Protein AF-A0A946IEV6-F1 (afdb_monomer)

Mean predicted aligned error: 5.27 Å

Structure (mmCIF, N/CA/C/O backbone):
data_AF-A0A946IEV6-F1
#
_entry.id   AF-A0A946IEV6-F1
#
loop_
_atom_site.group_PDB
_atom_site.id
_atom_site.type_symbol
_atom_site.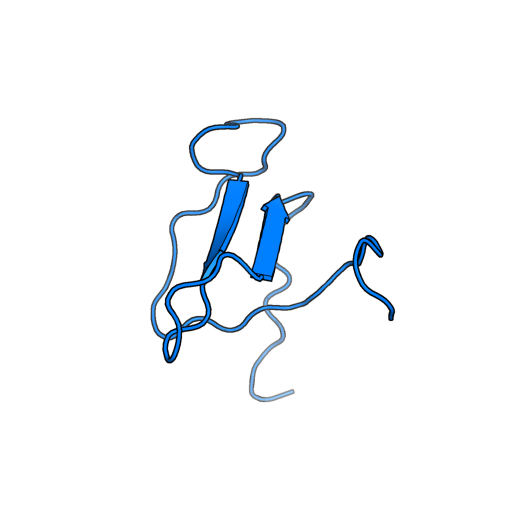label_atom_id
_atom_site.label_alt_id
_atom_site.label_comp_id
_atom_site.label_asym_id
_atom_site.label_entity_id
_atom_site.label_seq_id
_atom_site.pdbx_PDB_ins_code
_atom_site.Cartn_x
_atom_site.Cartn_y
_atom_site.Cartn_z
_atom_site.occupancy
_atom_site.B_iso_or_equiv
_atom_site.auth_seq_id
_atom_site.auth_comp_id
_atom_site.auth_asym_id
_atom_site.auth_atom_id
_atom_site.pdbx_PDB_model_num
ATOM 1 N N . MET A 1 1 ? -9.724 -16.728 0.152 1.00 62.19 1 MET A N 1
ATOM 2 C CA . MET A 1 1 ? -8.366 -16.440 0.660 1.00 62.19 1 MET A CA 1
ATOM 3 C C . MET A 1 1 ? -8.373 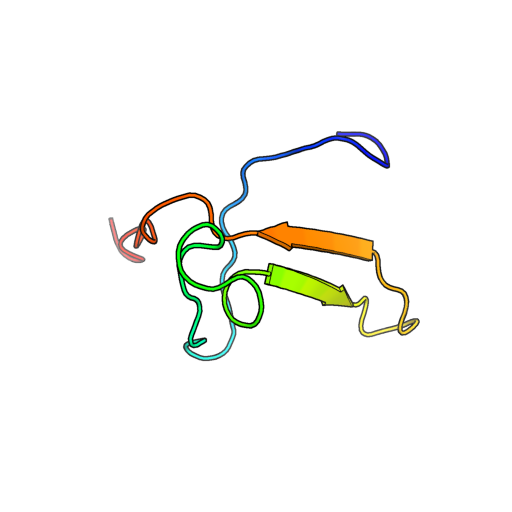-16.637 2.162 1.00 62.19 1 MET A C 1
ATOM 5 O O . MET A 1 1 ? -9.426 -16.477 2.772 1.00 62.19 1 MET A O 1
ATOM 9 N N . ARG A 1 2 ? -7.245 -17.045 2.731 1.00 86.25 2 ARG A N 1
ATOM 10 C CA . ARG A 1 2 ? -7.010 -17.208 4.168 1.00 86.25 2 ARG A CA 1
ATOM 11 C C . ARG A 1 2 ? -6.022 -16.143 4.649 1.00 86.25 2 ARG A C 1
ATOM 13 O O . ARG A 1 2 ? -5.399 -15.453 3.844 1.00 86.25 2 ARG A O 1
ATOM 20 N N . LEU A 1 3 ? -5.891 -16.010 5.968 1.00 84.12 3 LEU A N 1
ATOM 21 C CA . LEU A 1 3 ? -4.864 -15.165 6.574 1.00 84.12 3 LEU A CA 1
ATOM 22 C C . LEU A 1 3 ? -3.482 -15.545 6.015 1.00 84.12 3 LEU A C 1
ATOM 24 O O . LEU A 1 3 ? -3.172 -16.730 5.908 1.00 84.12 3 LEU A O 1
ATOM 28 N N . ASN A 1 4 ? -2.673 -14.535 5.694 1.00 87.69 4 ASN A N 1
ATOM 29 C CA . ASN A 1 4 ? -1.336 -14.647 5.093 1.00 87.69 4 ASN A CA 1
ATOM 30 C C . ASN A 1 4 ? -1.281 -15.077 3.615 1.00 87.69 4 ASN A C 1
ATOM 32 O O . ASN A 1 4 ? -0.181 -15.210 3.077 1.00 87.69 4 ASN A O 1
ATOM 36 N N . ASP A 1 5 ? -2.417 -15.243 2.929 1.00 93.62 5 ASP A N 1
ATOM 37 C CA . ASP A 1 5 ? -2.395 -15.418 1.474 1.00 93.62 5 ASP A CA 1
ATOM 38 C C . ASP A 1 5 ? -1.890 -14.142 0.779 1.00 93.62 5 ASP A C 1
ATOM 40 O O . ASP A 1 5 ? -2.229 -13.018 1.154 1.00 93.62 5 ASP A O 1
ATOM 44 N N . ILE A 1 6 ? -1.121 -14.319 -0.298 1.00 93.00 6 ILE A N 1
ATOM 45 C CA . ILE A 1 6 ? -0.672 -13.219 -1.158 1.00 93.00 6 ILE A CA 1
ATOM 46 C C . ILE A 1 6 ? -1.615 -13.107 -2.355 1.00 93.00 6 ILE A C 1
ATOM 48 O O . ILE A 1 6 ? -1.840 -14.071 -3.086 1.00 93.00 6 ILE A O 1
ATOM 52 N N . ALA A 1 7 ? -2.127 -11.900 -2.587 1.00 92.12 7 ALA A N 1
ATOM 53 C CA . ALA A 1 7 ? -3.117 -11.608 -3.617 1.00 92.12 7 ALA A CA 1
ATOM 54 C C . ALA A 1 7 ? -2.667 -10.482 -4.552 1.00 92.12 7 ALA A C 1
ATOM 56 O O . ALA A 1 7 ? -1.886 -9.609 -4.171 1.00 92.12 7 ALA A O 1
ATOM 57 N N . ARG A 1 8 ? -3.237 -10.441 -5.763 1.00 92.00 8 ARG A N 1
ATOM 58 C CA . ARG A 1 8 ? -3.329 -9.200 -6.544 1.00 92.00 8 ARG A CA 1
ATOM 59 C C . ARG A 1 8 ? -4.743 -8.659 -6.389 1.00 92.00 8 ARG A C 1
ATOM 61 O O . ARG A 1 8 ? -5.695 -9.377 -6.665 1.00 92.00 8 ARG A O 1
ATOM 68 N N . VAL A 1 9 ? -4.852 -7.404 -5.976 1.00 90.81 9 VAL A N 1
ATOM 69 C CA . VAL A 1 9 ? -6.131 -6.734 -5.723 1.00 90.81 9 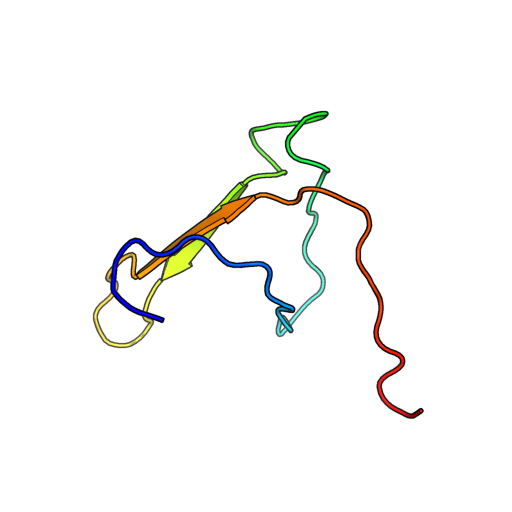VAL A CA 1
ATOM 70 C C . VAL A 1 9 ? -6.196 -5.415 -6.484 1.00 90.81 9 VAL A C 1
ATOM 72 O O . VAL A 1 9 ? -5.158 -4.833 -6.807 1.00 90.81 9 VAL A O 1
ATOM 75 N N . SER A 1 10 ? -7.415 -4.958 -6.764 1.00 89.88 10 SER A N 1
ATOM 76 C CA . SER A 1 10 ? -7.691 -3.574 -7.146 1.00 89.88 10 SER A CA 1
ATOM 77 C C . SER A 1 10 ? -8.235 -2.850 -5.918 1.00 89.88 10 SER A C 1
ATOM 79 O O . SER A 1 10 ? -9.086 -3.400 -5.222 1.00 89.88 10 SER A O 1
ATOM 81 N N . LEU A 1 11 ? -7.724 -1.655 -5.633 1.00 90.56 11 LEU A N 1
ATOM 82 C CA . LEU A 1 11 ? -8.149 -0.835 -4.500 1.00 90.56 11 LEU A CA 1
ATOM 83 C C . LEU A 1 11 ? -8.66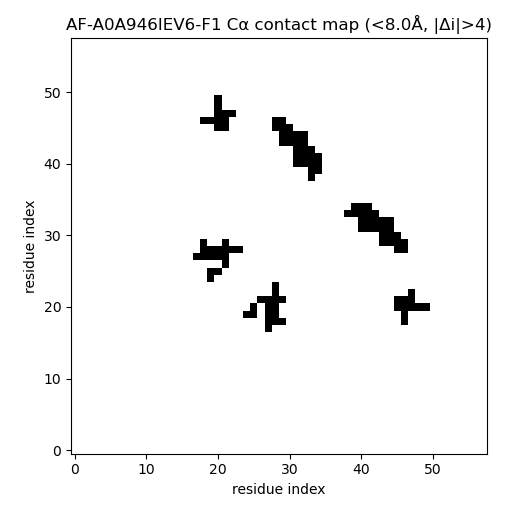4 0.499 -5.030 1.00 90.56 11 LEU A C 1
ATOM 85 O O . LEU A 1 11 ? -7.983 1.153 -5.818 1.00 90.56 11 LEU A O 1
ATOM 89 N N . GLN A 1 12 ? -9.844 0.900 -4.569 1.00 91.00 12 GLN A N 1
ATOM 90 C CA . GLN A 1 12 ? -10.383 2.234 -4.790 1.00 91.00 12 GLN A CA 1
ATOM 91 C C . GLN A 1 12 ? -10.149 3.066 -3.532 1.00 91.00 12 GLN A C 1
ATOM 93 O O . GLN A 1 12 ? -10.439 2.622 -2.423 1.00 91.00 12 GLN A O 1
ATOM 98 N N . THR A 1 13 ? -9.612 4.267 -3.706 1.00 91.88 13 THR A N 1
ATOM 99 C CA . THR A 1 13 ? -9.314 5.191 -2.611 1.00 91.88 13 THR A CA 1
ATOM 100 C C . THR A 1 13 ? -10.246 6.393 -2.683 1.00 91.88 13 THR A C 1
ATOM 102 O O . THR A 1 13 ? -10.698 6.774 -3.762 1.00 91.88 13 THR A O 1
ATOM 105 N N . SER A 1 14 ? -10.544 6.998 -1.533 1.00 93.19 14 SER A N 1
ATOM 106 C CA . SER A 1 14 ? -11.405 8.188 -1.449 1.00 93.19 14 SER A CA 1
ATOM 107 C C . SER A 1 14 ? -10.795 9.415 -2.133 1.00 93.19 14 SER A C 1
ATOM 109 O O . SER A 1 14 ? -11.518 10.285 -2.609 1.00 93.19 14 SER A O 1
ATOM 111 N N . ALA A 1 15 ? -9.465 9.467 -2.208 1.00 92.69 15 ALA A N 1
ATOM 112 C CA . ALA A 1 15 ? -8.704 10.494 -2.900 1.00 92.69 15 ALA A CA 1
ATOM 113 C C . ALA A 1 15 ? -7.512 9.874 -3.651 1.00 92.69 15 ALA A C 1
ATOM 115 O O . ALA A 1 15 ? -7.071 8.770 -3.302 1.00 92.69 15 ALA A O 1
ATOM 116 N N . PRO A 1 16 ? -6.959 10.561 -4.666 1.00 90.62 16 PRO A N 1
ATOM 117 C CA . PRO A 1 16 ? -5.739 10.124 -5.335 1.00 90.62 16 PRO A CA 1
ATOM 118 C C . PRO A 1 16 ? -4.572 9.975 -4.351 1.00 90.62 16 PRO A C 1
ATOM 120 O O . PRO A 1 16 ? -4.326 10.859 -3.533 1.00 90.62 16 PRO A O 1
ATOM 123 N N . LEU A 1 17 ? -3.824 8.874 -4.461 1.00 89.75 17 LEU A N 1
ATOM 124 C CA . LEU A 1 17 ? -2.627 8.625 -3.658 1.00 89.75 17 LEU A CA 1
ATOM 125 C C . LEU A 1 17 ? -1.370 8.668 -4.526 1.00 89.75 17 LEU A C 1
ATOM 127 O O . LEU A 1 17 ? -1.323 8.089 -5.614 1.00 89.75 17 LEU A O 1
ATOM 131 N N . HIS A 1 18 ? -0.317 9.300 -4.010 1.00 90.00 18 HIS A N 1
ATOM 132 C CA . HIS A 1 18 ? 1.012 9.203 -4.604 1.00 90.00 18 HIS A CA 1
ATOM 133 C C . HIS A 1 18 ? 1.599 7.823 -4.289 1.00 90.00 18 HIS A C 1
ATOM 135 O O . HIS A 1 18 ? 2.010 7.563 -3.161 1.00 90.00 18 HIS A O 1
ATOM 141 N N . LEU A 1 19 ? 1.621 6.932 -5.285 1.00 92.12 19 LEU A N 1
ATOM 142 C CA . LEU A 1 19 ? 2.125 5.567 -5.124 1.00 92.12 19 LEU A CA 1
ATOM 143 C C . LEU A 1 19 ? 3.106 5.209 -6.248 1.00 92.12 19 LEU A C 1
ATOM 145 O O . LEU A 1 19 ? 2.722 5.043 -7.414 1.00 92.12 19 LEU A O 1
ATOM 149 N N . ASP A 1 20 ? 4.382 5.052 -5.901 1.00 93.25 20 ASP A N 1
ATOM 150 C CA . ASP A 1 20 ? 5.437 4.659 -6.839 1.00 93.25 20 ASP A CA 1
ATOM 151 C C . ASP A 1 20 ? 5.525 3.139 -6.978 1.00 93.25 20 ASP A C 1
ATOM 153 O O . ASP A 1 20 ? 5.114 2.395 -6.095 1.00 93.25 20 ASP A O 1
ATOM 157 N N . ARG A 1 21 ? 6.073 2.627 -8.091 1.00 94.50 21 ARG A N 1
ATOM 158 C CA . ARG A 1 21 ? 6.387 1.189 -8.169 1.00 94.50 21 ARG A CA 1
ATOM 159 C C . ARG A 1 21 ? 7.394 0.862 -7.060 1.00 94.50 21 ARG A C 1
ATOM 161 O O . ARG A 1 21 ? 8.458 1.477 -7.013 1.00 94.50 21 ARG A O 1
ATOM 168 N N . TYR A 1 22 ? 7.116 -0.157 -6.250 1.00 95.44 22 TYR A N 1
ATOM 169 C CA . TYR A 1 22 ? 7.936 -0.531 -5.089 1.00 95.44 22 TYR A CA 1
ATOM 170 C C . TYR A 1 22 ? 9.410 -0.774 -5.437 1.00 95.44 22 TYR A C 1
ATOM 172 O O . TYR A 1 22 ? 10.312 -0.406 -4.690 1.00 95.44 22 TYR A O 1
ATOM 180 N N . ARG A 1 23 ? 9.676 -1.355 -6.617 1.00 95.38 23 ARG A N 1
ATOM 181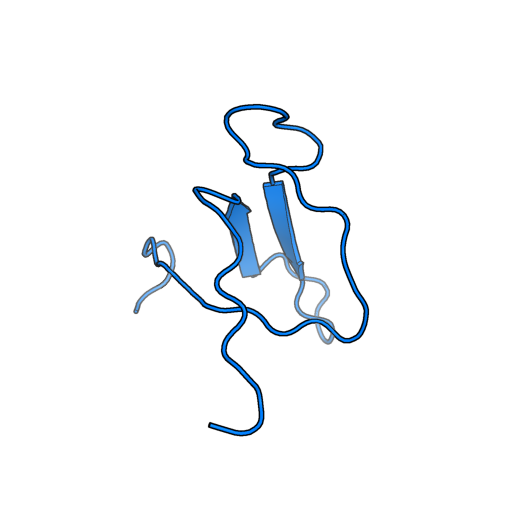 C CA . ARG A 1 23 ? 11.047 -1.584 -7.106 1.00 95.38 23 ARG A CA 1
ATOM 182 C C . ARG A 1 23 ? 11.825 -0.292 -7.387 1.00 95.38 23 ARG A C 1
ATOM 184 O O . ARG A 1 23 ? 13.047 -0.353 -7.389 1.00 95.38 23 ARG A O 1
ATOM 191 N N . ARG A 1 24 ? 11.143 0.830 -7.653 1.00 96.00 24 ARG A N 1
ATOM 192 C CA . ARG A 1 24 ? 11.756 2.145 -7.909 1.00 96.00 24 ARG A CA 1
ATOM 193 C C . ARG A 1 24 ? 11.925 2.936 -6.615 1.00 96.00 24 ARG A C 1
ATOM 195 O O . ARG A 1 24 ? 12.999 3.469 -6.376 1.00 96.00 24 ARG A O 1
ATOM 202 N N . ASN A 1 25 ? 10.879 3.005 -5.795 1.00 96.19 25 ASN A N 1
ATOM 203 C CA . ASN A 1 25 ? 10.925 3.654 -4.491 1.00 96.19 25 ASN A CA 1
ATOM 204 C C . ASN A 1 25 ? 10.150 2.809 -3.478 1.00 96.19 25 ASN A C 1
ATOM 206 O O . ASN A 1 25 ? 8.934 2.653 -3.584 1.00 96.19 25 ASN A O 1
ATOM 210 N N . ARG A 1 26 ? 10.864 2.238 -2.503 1.00 94.75 26 ARG A N 1
ATOM 211 C CA . ARG A 1 26 ? 10.257 1.385 -1.474 1.00 94.75 26 ARG A CA 1
ATOM 212 C C . ARG A 1 26 ? 9.426 2.192 -0.482 1.00 94.75 26 ARG A C 1
ATOM 214 O O . ARG A 1 26 ? 8.401 1.690 -0.050 1.00 94.75 26 ARG A O 1
ATOM 221 N N . ALA A 1 27 ? 9.838 3.423 -0.167 1.00 95.75 27 ALA A N 1
ATOM 222 C CA . ALA A 1 27 ? 9.167 4.255 0.830 1.00 95.75 27 ALA A CA 1
ATOM 223 C C . ALA A 1 27 ? 7.759 4.670 0.379 1.00 95.75 27 ALA A C 1
ATOM 225 O O . ALA A 1 27 ? 6.816 4.598 1.156 1.00 95.75 27 ALA A O 1
ATOM 226 N N . THR A 1 28 ? 7.602 5.041 -0.893 1.00 95.38 28 THR A N 1
ATOM 227 C CA . THR A 1 28 ? 6.323 5.482 -1.481 1.00 95.38 28 THR A CA 1
ATOM 228 C C . THR A 1 28 ? 5.612 4.388 -2.281 1.00 95.38 28 THR A C 1
ATOM 230 O O . THR A 1 28 ? 4.573 4.635 -2.888 1.00 95.38 28 THR A O 1
ATOM 233 N N . GLY A 1 29 ? 6.179 3.181 -2.343 1.00 95.12 29 GLY A N 1
ATOM 234 C CA . GLY A 1 29 ? 5.627 2.061 -3.108 1.00 95.12 29 GLY A CA 1
ATOM 235 C C . GLY A 1 29 ? 5.069 0.922 -2.263 1.00 95.12 29 GLY A C 1
ATOM 236 O O . GLY A 1 29 ? 4.589 -0.062 -2.832 1.00 95.12 29 GLY A O 1
ATOM 237 N N . SER A 1 30 ? 5.142 1.030 -0.936 1.00 96.25 30 SER A N 1
ATOM 238 C CA . SER A 1 30 ? 4.489 0.133 0.019 1.00 96.25 30 SER A CA 1
ATOM 239 C C . SER A 1 30 ? 3.4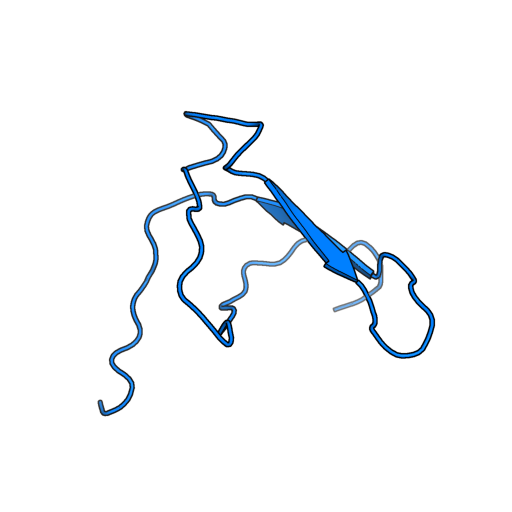28 0.864 0.827 1.00 96.25 30 SER A C 1
ATOM 241 O O . SER A 1 30 ? 3.536 2.066 1.050 1.00 96.25 30 SER A O 1
ATOM 243 N N . PHE A 1 31 ? 2.435 0.125 1.302 1.00 95.94 31 PHE A N 1
ATOM 244 C CA . PHE A 1 31 ? 1.382 0.628 2.176 1.00 95.94 31 PHE A CA 1
ATOM 245 C C . PHE A 1 31 ? 0.899 -0.482 3.115 1.00 95.94 31 PHE A C 1
ATOM 247 O O . PHE A 1 31 ? 1.180 -1.663 2.895 1.00 95.94 31 PHE A O 1
ATOM 254 N N . ILE A 1 32 ? 0.152 -0.099 4.146 1.00 95.81 32 ILE A N 1
ATOM 255 C CA . ILE A 1 32 ? -0.594 -1.014 5.014 1.00 95.81 32 ILE A CA 1
ATOM 256 C C . ILE A 1 32 ? -2.082 -0.680 4.937 1.00 95.81 32 ILE A C 1
ATOM 258 O O . ILE A 1 32 ? -2.446 0.457 4.642 1.00 95.81 32 ILE A O 1
ATOM 262 N N . LEU A 1 33 ? -2.931 -1.672 5.186 1.00 95.12 33 LEU A N 1
ATOM 263 C CA . LEU A 1 33 ? -4.358 -1.462 5.403 1.00 95.12 33 LEU A CA 1
ATOM 264 C C . LEU A 1 33 ? -4.630 -1.539 6.900 1.00 95.12 33 LEU A C 1
ATOM 266 O O . LEU A 1 33 ? -4.206 -2.493 7.558 1.00 95.12 33 LEU A O 1
ATOM 270 N N . ILE A 1 34 ? -5.322 -0.529 7.412 1.00 96.00 34 ILE A N 1
ATOM 271 C CA . ILE A 1 34 ? -5.713 -0.425 8.814 1.00 96.00 34 ILE A CA 1
ATOM 272 C C . ILE A 1 34 ? -7.229 -0.565 8.876 1.00 96.00 34 ILE A C 1
ATOM 274 O O . ILE A 1 34 ? -7.937 0.103 8.126 1.00 96.00 34 ILE A O 1
ATOM 278 N N . ASP A 1 35 ? -7.709 -1.441 9.752 1.00 95.06 35 ASP A N 1
ATOM 279 C CA . ASP A 1 35 ? -9.121 -1.498 10.115 1.00 95.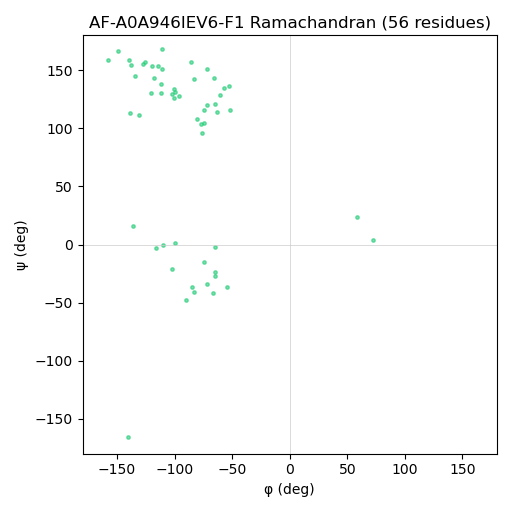06 35 ASP A CA 1
ATOM 280 C C . ASP A 1 35 ? -9.462 -0.278 10.976 1.00 95.06 35 ASP A C 1
ATOM 282 O O . ASP A 1 35 ? -8.881 -0.074 12.039 1.00 95.06 35 ASP A O 1
ATOM 286 N N . GLU A 1 36 ? -10.394 0.538 10.509 1.00 94.62 36 GLU A N 1
ATOM 287 C CA . GLU A 1 36 ? -10.775 1.805 11.135 1.00 94.62 36 GLU A CA 1
ATOM 288 C C . GLU A 1 36 ? -11.625 1.656 12.412 1.00 94.62 36 GLU A C 1
ATOM 290 O O . GLU A 1 36 ? -11.719 2.603 13.190 1.00 94.62 36 GLU A O 1
ATOM 295 N N . GLN A 1 37 ? -12.197 0.477 12.687 1.00 96.62 37 GLN A N 1
ATOM 296 C CA . GLN A 1 37 ? -12.954 0.225 13.920 1.00 96.62 37 GLN A CA 1
ATOM 297 C C . GLN A 1 37 ? -12.039 -0.150 15.088 1.00 96.62 37 GLN A C 1
ATOM 299 O O . GLN A 1 37 ? -12.263 0.287 16.217 1.00 96.62 37 GLN A O 1
ATOM 304 N N . VAL A 1 38 ? -11.017 -0.972 14.825 1.00 96.69 38 VAL A N 1
ATOM 305 C CA . VAL A 1 38 ? -10.134 -1.533 15.869 1.00 96.69 38 VAL A CA 1
ATOM 306 C C . VAL A 1 38 ? -8.675 -1.078 15.773 1.00 96.69 38 VAL A C 1
ATOM 308 O O . VAL A 1 38 ? -7.873 -1.431 16.633 1.00 96.69 38 VAL A O 1
ATOM 311 N N . ASN A 1 39 ? -8.315 -0.288 14.758 1.00 94.75 39 ASN A N 1
ATOM 312 C CA . ASN A 1 39 ? -6.956 0.198 14.471 1.00 94.75 39 ASN A CA 1
ATOM 313 C C . ASN A 1 39 ? -5.904 -0.905 14.262 1.00 94.75 39 ASN A C 1
ATOM 315 O O . ASN A 1 39 ? -4.702 -0.675 14.411 1.00 94.75 39 ASN A O 1
ATOM 319 N N . ASN A 1 40 ? -6.335 -2.106 13.876 1.00 95.75 40 ASN A N 1
ATOM 320 C CA . ASN A 1 40 ? -5.420 -3.201 13.577 1.00 95.75 40 ASN A CA 1
ATOM 321 C C . ASN A 1 40 ? -4.885 -3.095 12.151 1.00 95.75 40 ASN A C 1
ATOM 323 O O . ASN A 1 40 ? -5.618 -2.792 11.211 1.00 95.75 40 ASN A O 1
ATOM 327 N N . THR A 1 41 ? -3.609 -3.434 11.972 1.00 95.12 41 THR A N 1
ATOM 328 C CA . THR A 1 41 ? -3.055 -3.666 10.634 1.00 95.12 41 THR A CA 1
ATOM 329 C C . THR A 1 41 ? -3.565 -5.005 10.114 1.00 95.12 41 THR A C 1
ATOM 331 O O . THR A 1 41 ? -3.249 -6.049 10.681 1.00 95.12 41 THR A O 1
ATOM 334 N N . VAL A 1 42 ? -4.340 -4.980 9.031 1.00 94.81 42 VAL A N 1
ATOM 335 C CA . VAL A 1 42 ? -4.974 -6.182 8.459 1.00 94.81 42 VAL A CA 1
ATOM 336 C C . VAL A 1 42 ? -4.256 -6.709 7.220 1.00 94.81 42 VAL A C 1
ATOM 338 O O . VAL A 1 42 ? -4.403 -7.878 6.873 1.00 94.81 42 VAL A O 1
ATOM 341 N N . ALA A 1 43 ? -3.461 -5.870 6.551 1.00 95.31 43 ALA A N 1
ATOM 342 C CA . ALA A 1 43 ? -2.668 -6.275 5.396 1.00 95.31 43 ALA A CA 1
ATOM 343 C C . ALA A 1 43 ? -1.476 -5.342 5.159 1.00 95.31 43 ALA A C 1
ATOM 345 O O . ALA A 1 43 ? -1.494 -4.171 5.537 1.00 95.31 43 ALA A O 1
ATOM 346 N N . ALA A 1 44 ? -0.478 -5.854 4.441 1.00 95.81 44 ALA A N 1
ATOM 347 C CA . ALA A 1 44 ? 0.592 -5.070 3.838 1.00 95.81 44 ALA A CA 1
ATOM 348 C C . ALA A 1 44 ? 0.548 -5.231 2.314 1.00 95.81 44 ALA A C 1
ATOM 350 O O . ALA A 1 44 ? 0.252 -6.312 1.800 1.00 95.81 44 ALA A O 1
ATOM 351 N N . GLY A 1 45 ? 0.848 -4.157 1.589 1.00 95.69 45 GLY A N 1
ATOM 352 C CA . GLY A 1 45 ? 0.755 -4.112 0.137 1.00 95.69 45 GLY A CA 1
ATOM 353 C C . GLY A 1 45 ? 1.932 -3.396 -0.512 1.00 95.69 45 GLY A C 1
ATOM 354 O O . GLY A 1 45 ? 2.582 -2.539 0.086 1.00 95.69 45 GLY A O 1
ATOM 355 N N . ILE A 1 46 ? 2.197 -3.754 -1.770 1.00 96.50 46 ILE A N 1
ATOM 356 C CA . ILE A 1 46 ? 3.198 -3.100 -2.617 1.00 96.50 46 ILE A CA 1
ATOM 357 C C . ILE A 1 46 ? 2.636 -2.827 -4.010 1.00 96.50 46 ILE A C 1
ATOM 359 O O . ILE A 1 46 ? 1.910 -3.648 -4.580 1.00 96.50 46 ILE A O 1
ATOM 363 N N . LYS A 1 47 ? 3.039 -1.713 -4.623 1.00 94.44 47 LYS A N 1
ATOM 364 C CA . LYS A 1 47 ? 2.751 -1.453 -6.037 1.00 94.44 47 LYS A CA 1
ATOM 365 C C . LYS A 1 47 ? 3.744 -2.207 -6.920 1.00 94.44 47 LYS A C 1
ATOM 367 O O . LYS A 1 47 ? 4.917 -1.839 -7.018 1.00 94.44 47 LYS A O 1
ATOM 372 N N . LYS A 1 48 ? 3.276 -3.264 -7.590 1.00 90.94 48 LYS A N 1
ATOM 373 C CA . LYS A 1 48 ? 4.112 -4.099 -8.474 1.00 90.94 48 LYS A CA 1
ATOM 374 C C . LYS A 1 48 ? 4.241 -3.551 -9.904 1.00 90.94 48 LYS A C 1
ATOM 376 O O . LYS A 1 48 ? 5.305 -3.689 -10.502 1.00 90.94 48 LYS A O 1
ATOM 381 N N . GLY A 1 49 ? 3.181 -2.952 -10.446 1.00 85.38 49 GLY A N 1
ATOM 382 C CA . GLY A 1 49 ? 3.099 -2.491 -11.838 1.00 85.38 49 GLY A CA 1
ATOM 383 C C . GLY A 1 49 ? 2.384 -1.150 -11.965 1.00 85.38 49 GLY A C 1
ATOM 384 O O . GLY A 1 49 ? 2.210 -0.450 -10.967 1.00 85.38 49 GLY A O 1
ATOM 385 N N . ASP A 1 50 ? 1.996 -0.782 -13.182 1.00 81.38 50 ASP A N 1
ATOM 386 C CA . ASP A 1 50 ? 1.212 0.435 -13.400 1.00 81.38 50 ASP A CA 1
ATOM 387 C C . ASP A 1 50 ? -0.216 0.266 -12.897 1.00 81.38 50 ASP A C 1
ATOM 389 O O . ASP A 1 50 ? -0.737 -0.848 -12.818 1.00 81.38 50 ASP A O 1
ATOM 393 N N . ALA A 1 51 ? -0.816 1.386 -12.495 1.00 70.00 51 ALA A N 1
ATOM 394 C CA . ALA A 1 51 ? -2.199 1.389 -12.065 1.00 70.00 51 ALA A CA 1
ATOM 395 C C . ALA A 1 51 ? -3.070 1.025 -13.268 1.00 70.00 51 ALA A C 1
ATOM 397 O O . ALA A 1 51 ? -3.032 1.704 -14.294 1.00 70.00 51 ALA A O 1
ATOM 398 N N . PHE A 1 52 ? -3.840 -0.052 -13.139 1.00 68.00 52 PHE A 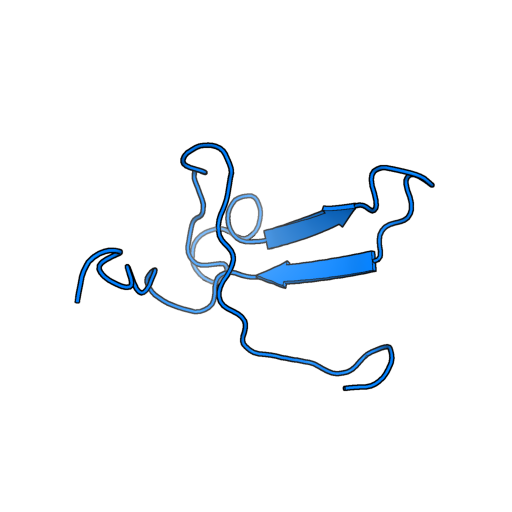N 1
ATOM 399 C CA . PHE A 1 52 ? -4.924 -0.304 -14.068 1.00 68.00 52 PHE A CA 1
ATOM 400 C C . PHE A 1 52 ? -6.066 0.623 -13.664 1.00 68.00 52 PHE A C 1
ATOM 402 O O . PHE A 1 52 ? -6.716 0.396 -12.645 1.00 68.00 52 PHE A O 1
ATOM 409 N N . ILE A 1 53 ? -6.265 1.702 -14.418 1.00 66.06 53 ILE A N 1
ATOM 410 C CA . ILE A 1 53 ? -7.469 2.515 -14.272 1.00 66.06 53 ILE A CA 1
ATOM 411 C C . ILE A 1 53 ? -8.575 1.726 -14.962 1.00 66.06 53 ILE A C 1
ATOM 413 O O . ILE A 1 53 ? -8.700 1.765 -16.184 1.00 66.06 53 ILE A O 1
ATOM 417 N N . ALA A 1 54 ? -9.337 0.959 -14.182 1.00 59.03 54 ALA A N 1
ATOM 418 C CA . ALA A 1 54 ? -10.614 0.466 -14.663 1.00 59.03 54 ALA A CA 1
ATOM 419 C C . ALA A 1 54 ? -11.483 1.702 -14.904 1.00 59.03 54 ALA A C 1
ATOM 421 O O . ALA A 1 54 ? -11.763 2.464 -13.980 1.00 59.03 54 ALA A O 1
ATOM 422 N N . SER A 1 55 ? -11.818 1.955 -16.163 1.00 60.31 55 SER A N 1
ATOM 423 C CA . SER A 1 55 ? -12.773 2.980 -16.566 1.00 60.31 55 SER A CA 1
ATOM 424 C C . SER A 1 55 ? -14.065 2.787 -15.762 1.00 60.31 55 SER A C 1
ATOM 426 O O . SER A 1 55 ? -14.704 1.755 -15.942 1.00 60.31 55 SER A O 1
ATOM 428 N N . PRO A 1 56 ? -14.475 3.737 -14.899 1.00 61.50 56 PRO A N 1
ATOM 429 C CA . PRO A 1 56 ? -15.625 3.555 -14.002 1.00 61.50 56 PRO A CA 1
ATOM 430 C C . PRO A 1 56 ? -16.984 3.415 -14.711 1.00 61.50 56 PRO A C 1
ATOM 432 O O . PRO A 1 56 ? -18.000 3.256 -14.045 1.00 61.50 56 PRO A O 1
ATOM 435 N N . TRP A 1 57 ? -17.003 3.521 -16.044 1.00 64.50 57 TRP A 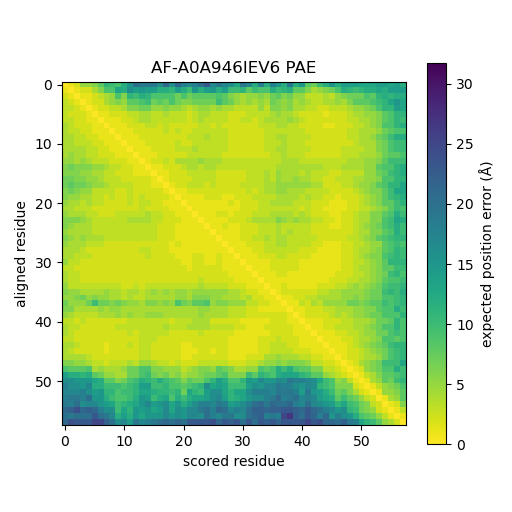N 1
ATOM 436 C CA . TRP A 1 57 ? -18.200 3.630 -16.880 1.00 64.50 57 TRP A CA 1
ATOM 437 C C . TRP A 1 57 ? -18.158 2.751 -18.146 1.00 64.50 57 TRP A C 1
ATOM 439 O O . TRP A 1 57 ? -18.937 2.993 -19.065 1.00 64.50 57 TRP A O 1
ATOM 449 N N . LEU A 1 58 ? -17.247 1.770 -18.219 1.00 52.12 58 LEU A N 1
ATOM 450 C CA . LEU A 1 58 ? -17.243 0.713 -19.247 1.00 52.12 58 LEU A CA 1
ATOM 451 C C . LEU A 1 58 ? -17.528 -0.640 -18.601 1.00 52.12 58 LEU A C 1
ATOM 453 O O . LEU A 1 58 ? -16.943 -0.891 -17.523 1.00 52.12 58 LEU A O 1
#

pLDDT: mean 88.36, std 11.64, range [52.12, 96.69]

Foldseek 3Di:
DDQPDDDDDADDDPDDAQADQCVVPVVRFKDFDADPVPRDGRDIDGRHDDHDPPPPPD

Secondary structure (DSSP, 8-state):
--TT---------SS------TTT-STTTEEEEE-TTT--EEEEEE--S------TT-

Solvent-accessible surface area (backbone atoms only — not comparable to full-atom values): 4115 Å² total; per-residue (Å²): 139,60,93,91,62,88,80,89,81,88,82,89,67,100,61,94,73,88,68,39,41,28,92,81,36,58,82,48,7,47,52,71,43,65,41,86,88,78,70,42,78,78,47,75,48,66,35,86,63,80,85,79,77,74,60,94,87,115

Radius of gyration: 12.93 Å; Cα contacts (8 Å, |Δi|>4): 55; chains: 1; bounding box: 30×28×35 Å

Sequence (58 aa):
MRLNDIARVSLQTSAPLHLDRYRRNRATGSFILIDEQVNNTVAAGIKKGDAFIASPWL